Protein AF-A0AAW9IJ32-F1 (afdb_monomer_lite)

Sequence (70 aa):
MYLPGVYELYINSEYIRSEHEDFYLRLYKPNELDEIVEKCGLKIVNKYTNFNKSDFDFQGAEEIFYELHK

Radius of gyration: 16.37 Å; chains: 1; bounding box: 34×26×36 Å

pLDDT: mean 86.89, std 10.76, range [45.03, 97.0]

Secondary structure (DSSP, 8-state):
-----EEEEEETTEEEEEEE------PPPTTHHHHHHHHTT-EEEEEEETTBTT---TTT-S-EEEEEE-

Structure (mmCIF, N/CA/C/O backbone):
data_AF-A0AAW9IJ32-F1
#
_entry.id   AF-A0AAW9IJ32-F1
#
loop_
_atom_site.group_PDB
_atom_site.id
_atom_site.type_symbol
_atom_site.label_atom_id
_atom_site.label_alt_id
_atom_site.label_comp_id
_atom_site.label_asym_id
_atom_site.label_entity_id
_atom_site.label_seq_id
_atom_site.pdbx_PDB_ins_code
_atom_site.Cartn_x
_atom_site.Cartn_y
_atom_site.Cartn_z
_atom_site.occupancy
_atom_site.B_iso_or_equiv
_atom_site.auth_seq_id
_atom_site.auth_comp_id
_atom_site.auth_asym_id
_atom_site.auth_atom_id
_atom_site.pdbx_PDB_model_num
ATOM 1 N N . MET A 1 1 ? 17.674 7.577 1.292 1.00 45.03 1 MET A N 1
ATOM 2 C CA . MET A 1 1 ? 18.553 6.883 0.332 1.00 45.03 1 MET A CA 1
ATOM 3 C C . MET A 1 1 ? 17.898 7.043 -1.026 1.00 45.03 1 MET A C 1
ATOM 5 O O . MET A 1 1 ? 16.715 6.756 -1.118 1.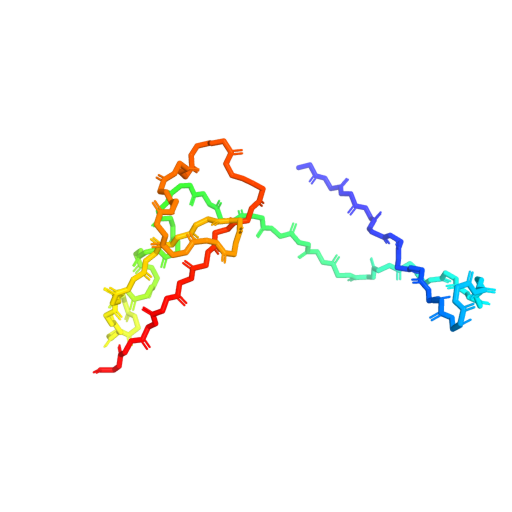00 45.03 1 MET A O 1
ATOM 9 N N . TYR A 1 2 ? 18.598 7.633 -1.994 1.00 51.03 2 TYR A N 1
ATOM 10 C CA . TYR A 1 2 ? 18.074 7.912 -3.334 1.00 51.03 2 TYR A CA 1
ATOM 11 C C . TYR A 1 2 ? 18.511 6.775 -4.256 1.00 51.03 2 TYR A C 1
ATOM 13 O O . TYR A 1 2 ? 19.709 6.510 -4.338 1.00 51.03 2 TYR A O 1
ATOM 21 N N . LEU A 1 3 ? 17.570 6.104 -4.912 1.00 52.53 3 LEU A N 1
ATOM 22 C CA . LEU A 1 3 ? 17.863 5.113 -5.942 1.00 52.53 3 LEU A CA 1
ATOM 23 C C . LEU A 1 3 ? 17.160 5.584 -7.219 1.00 52.53 3 LEU A C 1
ATOM 25 O O . LEU A 1 3 ? 15.932 5.611 -7.223 1.00 52.53 3 LEU A O 1
ATOM 29 N N . PRO A 1 4 ? 17.893 6.030 -8.255 1.00 62.97 4 PRO A N 1
ATOM 30 C CA . PRO A 1 4 ? 17.289 6.244 -9.562 1.00 62.97 4 PRO A CA 1
ATOM 31 C C . PRO A 1 4 ? 16.806 4.886 -10.083 1.00 62.97 4 PRO A C 1
ATOM 33 O O . PRO A 1 4 ? 17.609 3.964 -10.242 1.00 62.97 4 PRO A O 1
ATOM 36 N N . GLY A 1 5 ? 15.494 4.751 -10.271 1.00 70.12 5 GLY A N 1
ATOM 37 C CA . GLY A 1 5 ? 14.887 3.561 -10.857 1.00 70.12 5 GLY A CA 1
ATOM 38 C C . GLY A 1 5 ? 15.194 3.493 -12.349 1.00 70.12 5 GLY A C 1
ATOM 39 O O . GLY A 1 5 ? 15.315 4.517 -13.024 1.00 70.12 5 GLY A O 1
ATOM 40 N N . VAL A 1 6 ? 15.370 2.286 -12.873 1.00 80.94 6 VAL A N 1
ATOM 41 C CA . VAL A 1 6 ? 15.409 2.048 -14.317 1.00 80.94 6 VAL A CA 1
ATOM 42 C C . VAL A 1 6 ? 14.214 1.167 -14.626 1.00 80.94 6 VAL A C 1
ATOM 44 O O . VAL A 1 6 ? 14.147 0.034 -14.152 1.00 80.94 6 VAL A O 1
ATOM 47 N N . TYR A 1 7 ? 13.267 1.700 -15.391 1.00 82.94 7 TYR A N 1
ATOM 48 C CA . TYR A 1 7 ? 12.126 0.943 -15.879 1.00 82.94 7 TYR A CA 1
ATOM 49 C C . TYR A 1 7 ? 12.520 0.204 -17.150 1.00 82.94 7 TYR A C 1
ATOM 51 O O . TYR A 1 7 ? 13.026 0.816 -18.089 1.00 82.94 7 TYR A O 1
ATOM 59 N N . GLU A 1 8 ? 12.256 -1.096 -17.212 1.00 89.50 8 GLU A N 1
ATOM 60 C CA . GLU A 1 8 ? 12.510 -1.914 -18.395 1.00 89.50 8 GLU A CA 1
ATOM 61 C C . GLU A 1 8 ? 11.189 -2.370 -19.021 1.00 89.50 8 GLU A C 1
ATOM 63 O O . GLU A 1 8 ? 10.359 -3.014 -18.377 1.00 89.50 8 GLU A O 1
ATOM 68 N N . LEU A 1 9 ? 10.995 -2.046 -20.301 1.00 88.19 9 LEU A N 1
ATOM 69 C CA . LEU A 1 9 ? 9.833 -2.473 -21.069 1.00 88.19 9 LEU A CA 1
ATOM 70 C C . LEU A 1 9 ? 10.131 -3.788 -21.788 1.00 88.19 9 LEU A C 1
ATOM 72 O O . LEU A 1 9 ? 11.042 -3.856 -22.618 1.00 88.19 9 LEU A O 1
ATOM 76 N N . TYR A 1 10 ? 9.281 -4.784 -21.543 1.00 93.56 10 TYR A N 1
ATOM 77 C CA . TYR A 1 10 ? 9.302 -6.075 -22.222 1.00 93.56 10 TYR A CA 1
ATOM 78 C C . TYR A 1 10 ? 8.003 -6.301 -23.005 1.00 93.56 10 TYR A C 1
ATOM 80 O O . TYR A 1 10 ? 6.914 -6.017 -22.507 1.00 93.56 10 TYR A O 1
ATOM 88 N N . ILE A 1 11 ? 8.102 -6.856 -24.214 1.00 93.38 11 ILE A N 1
ATOM 89 C CA . ILE A 1 11 ? 6.956 -7.330 -25.006 1.00 93.38 11 ILE A CA 1
ATOM 90 C C . ILE A 1 11 ? 7.227 -8.786 -25.376 1.00 93.38 11 ILE A C 1
ATOM 92 O O . ILE A 1 11 ? 8.282 -9.091 -25.912 1.00 93.38 11 ILE A O 1
ATOM 96 N N . ASN A 1 12 ? 6.287 -9.695 -25.088 1.00 94.88 12 ASN A N 1
ATOM 97 C CA . ASN A 1 12 ? 6.458 -11.141 -25.314 1.00 94.88 12 ASN A CA 1
ATOM 98 C C . ASN A 1 12 ? 7.762 -11.702 -24.710 1.00 94.88 12 ASN A C 1
ATOM 100 O O . ASN A 1 12 ? 8.428 -12.530 -25.323 1.00 94.88 12 ASN A O 1
ATOM 104 N N . SER A 1 13 ? 8.127 -11.224 -23.515 1.00 92.69 13 SER A N 1
ATOM 105 C CA . SER A 1 13 ? 9.383 -11.562 -22.824 1.00 92.69 13 SER A CA 1
ATOM 106 C C . SER A 1 13 ? 10.669 -11.103 -23.529 1.00 92.69 13 SER A C 1
ATOM 108 O O . SER A 1 13 ? 11.756 -11.418 -23.053 1.00 92.69 13 SER A O 1
ATOM 110 N N . GLU A 1 14 ? 10.577 -10.320 -24.605 1.00 92.88 14 GLU A N 1
ATOM 111 C CA . GLU A 1 14 ? 11.725 -9.675 -25.240 1.00 92.88 14 GLU A CA 1
ATOM 112 C C . GLU A 1 14 ? 11.915 -8.262 -24.694 1.00 92.88 14 GLU A C 1
ATOM 114 O O . GLU A 1 14 ? 10.963 -7.486 -24.585 1.00 92.88 14 GLU A O 1
ATOM 119 N N . TYR A 1 15 ? 13.160 -7.932 -24.350 1.00 93.44 15 TYR A N 1
ATOM 120 C CA . TYR A 1 15 ? 13.547 -6.588 -23.940 1.00 93.44 15 TYR A CA 1
ATOM 121 C C . TYR A 1 15 ? 13.391 -5.610 -25.109 1.00 93.44 15 TYR A C 1
ATOM 123 O O . TYR A 1 15 ? 13.916 -5.846 -26.198 1.00 93.44 15 TYR A O 1
ATOM 131 N N . ILE A 1 16 ? 12.711 -4.490 -24.865 1.00 96.31 16 ILE A N 1
ATOM 132 C CA . ILE A 1 16 ? 12.480 -3.447 -25.869 1.00 96.31 16 ILE A CA 1
ATOM 133 C C . ILE A 1 16 ? 13.334 -2.212 -25.586 1.00 96.31 16 ILE A C 1
ATOM 135 O O . ILE A 1 16 ? 14.027 -1.725 -26.479 1.00 96.31 16 ILE A O 1
ATOM 139 N N . ARG A 1 17 ? 13.263 -1.673 -24.362 1.00 90.69 17 ARG A N 1
ATOM 140 C CA . ARG A 1 17 ? 14.002 -0.470 -23.948 1.00 90.69 17 ARG A CA 1
ATOM 141 C C . ARG A 1 17 ? 14.022 -0.305 -22.430 1.00 90.69 17 ARG A C 1
ATOM 143 O O . ARG A 1 17 ? 13.104 -0.766 -21.755 1.00 90.69 17 ARG A O 1
ATOM 150 N N . SER A 1 18 ? 14.998 0.453 -21.946 1.00 89.44 18 SER A N 1
ATOM 151 C CA . SER A 1 18 ? 15.057 0.970 -20.580 1.00 89.44 18 SER A CA 1
ATOM 152 C C . SER A 1 18 ? 14.829 2.480 -20.577 1.00 89.44 18 SER A C 1
ATOM 154 O O . SER A 1 18 ? 15.365 3.191 -21.429 1.00 89.44 18 SER A O 1
ATOM 156 N N . GLU A 1 19 ? 14.067 2.975 -19.610 1.00 84.31 19 GLU A N 1
ATOM 157 C CA . GLU A 1 19 ? 13.905 4.400 -19.328 1.00 84.31 19 GLU A CA 1
ATOM 158 C C . GLU A 1 19 ? 14.419 4.686 -17.914 1.00 84.31 19 GLU A C 1
ATOM 160 O O . GLU A 1 19 ? 14.140 3.941 -16.975 1.00 84.31 19 GLU A O 1
ATOM 165 N N . HIS A 1 20 ? 15.198 5.758 -17.761 1.00 79.75 20 HIS A N 1
ATOM 166 C CA . HIS A 1 20 ? 15.550 6.247 -16.434 1.00 79.75 20 HIS A CA 1
ATOM 167 C C . HIS A 1 20 ? 14.317 6.905 -15.825 1.00 79.75 20 HIS A C 1
ATOM 169 O O . HIS A 1 20 ? 13.726 7.805 -16.420 1.00 79.75 20 HIS A O 1
ATOM 175 N N . GLU A 1 21 ? 13.916 6.429 -14.654 1.00 74.38 21 GLU A N 1
ATOM 176 C CA . GLU A 1 21 ? 12.781 6.985 -13.945 1.00 74.38 21 GLU A CA 1
ATOM 177 C C . GLU A 1 21 ? 13.196 8.302 -13.286 1.00 74.38 21 GLU A C 1
ATOM 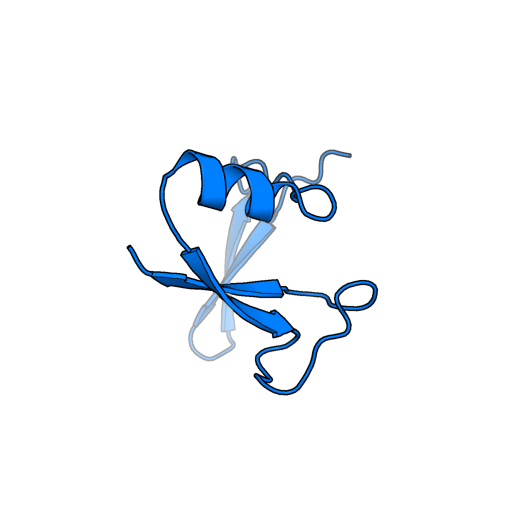179 O O . GLU A 1 21 ? 13.964 8.328 -12.324 1.00 74.38 21 GLU A O 1
ATOM 184 N N . ASP A 1 22 ? 12.639 9.408 -13.780 1.00 74.19 22 ASP A N 1
ATOM 185 C CA . ASP A 1 22 ? 12.762 10.732 -13.157 1.00 74.19 22 ASP A CA 1
ATOM 186 C C . ASP A 1 22 ? 11.786 10.910 -11.973 1.00 74.19 22 ASP A C 1
ATOM 188 O O . ASP A 1 22 ? 11.483 12.034 -11.563 1.00 74.19 22 ASP A O 1
ATOM 192 N N . PHE A 1 23 ? 11.243 9.819 -11.419 1.00 68.25 23 PHE A N 1
ATOM 193 C CA . PHE A 1 23 ? 10.332 9.877 -10.281 1.00 68.25 23 PHE A CA 1
ATOM 194 C C . PHE A 1 23 ? 10.965 9.330 -9.003 1.00 68.25 23 PHE A C 1
ATOM 196 O O . PHE A 1 23 ? 11.764 8.399 -8.994 1.00 68.25 23 PHE A O 1
ATOM 203 N N . TYR A 1 24 ? 10.588 9.949 -7.886 1.00 73.06 24 TYR A N 1
ATOM 204 C CA . TYR A 1 24 ? 11.138 9.649 -6.572 1.00 73.06 24 TYR A CA 1
ATOM 205 C C . TYR A 1 24 ? 10.130 8.849 -5.760 1.00 73.06 24 TYR A C 1
ATOM 207 O O . TYR A 1 24 ? 9.090 9.376 -5.357 1.00 73.06 24 TYR A O 1
ATOM 215 N N . LEU A 1 25 ? 10.458 7.591 -5.472 1.00 77.50 25 LEU A N 1
ATOM 216 C CA . LEU A 1 25 ? 9.670 6.785 -4.552 1.00 77.50 25 LEU A CA 1
ATOM 217 C C . LEU A 1 25 ? 10.113 7.054 -3.109 1.00 77.50 25 LEU A C 1
ATOM 219 O O . LEU A 1 25 ? 11.275 6.865 -2.744 1.00 77.50 25 LEU A O 1
ATOM 223 N N . ARG A 1 26 ? 9.170 7.471 -2.263 1.00 85.81 26 ARG A N 1
ATOM 224 C CA . ARG A 1 26 ? 9.340 7.506 -0.809 1.00 85.81 26 ARG A CA 1
ATOM 225 C C . ARG A 1 26 ? 8.396 6.483 -0.196 1.00 85.81 26 ARG A C 1
ATOM 227 O O . ARG A 1 26 ? 7.184 6.641 -0.287 1.00 85.81 26 ARG A O 1
ATOM 234 N N . LEU A 1 27 ? 8.958 5.494 0.489 1.00 85.25 27 LEU A N 1
ATOM 235 C CA . LEU A 1 27 ? 8.166 4.574 1.296 1.00 85.25 27 LEU A CA 1
ATOM 236 C C . LEU A 1 27 ? 7.598 5.298 2.523 1.00 85.25 27 LEU A C 1
ATOM 238 O O . LEU A 1 27 ? 8.289 6.094 3.174 1.00 85.25 27 LEU A O 1
ATOM 242 N N . TYR A 1 28 ? 6.334 5.013 2.826 1.00 88.50 28 TYR A N 1
ATOM 243 C CA . TYR A 1 28 ? 5.695 5.452 4.060 1.00 88.50 28 TYR A CA 1
ATOM 244 C C . TYR A 1 28 ? 6.396 4.823 5.264 1.00 88.50 28 TYR A C 1
ATOM 246 O O . TYR A 1 28 ? 6.833 3.672 5.224 1.00 88.50 28 TYR A O 1
ATOM 254 N N . LYS A 1 29 ? 6.494 5.575 6.360 1.00 86.88 29 LYS A N 1
ATOM 255 C CA . LYS A 1 29 ? 6.883 5.003 7.652 1.00 86.88 29 LYS A CA 1
ATOM 256 C C . LYS A 1 29 ? 5.785 4.053 8.148 1.00 86.88 29 LYS A C 1
ATOM 258 O O . LYS A 1 29 ? 4.634 4.186 7.722 1.00 86.88 29 LYS A O 1
ATOM 263 N N . PRO A 1 30 ? 6.100 3.141 9.086 1.00 83.81 30 PRO A N 1
ATOM 264 C CA . PRO A 1 30 ? 5.084 2.305 9.715 1.00 83.81 30 PRO A CA 1
ATOM 265 C C . PRO A 1 30 ? 3.891 3.143 10.190 1.00 83.81 30 PRO A C 1
ATOM 267 O O . PRO A 1 30 ? 4.073 4.118 10.917 1.00 83.81 30 PRO A O 1
ATOM 270 N N . ASN A 1 31 ? 2.692 2.767 9.743 1.00 86.94 31 ASN A N 1
ATOM 271 C CA . ASN A 1 31 ? 1.404 3.410 10.039 1.00 86.94 31 ASN A CA 1
ATOM 272 C C . ASN A 1 31 ? 1.238 4.872 9.573 1.00 86.94 31 ASN A C 1
ATOM 274 O O . ASN A 1 31 ? 0.200 5.470 9.835 1.00 86.94 31 ASN A O 1
ATOM 278 N N . GLU A 1 32 ? 2.194 5.453 8.840 1.00 93.69 32 GLU A N 1
ATOM 279 C CA . GLU A 1 32 ? 2.061 6.827 8.327 1.00 93.69 32 GLU A CA 1
ATOM 280 C C . GLU A 1 32 ? 0.868 6.957 7.373 1.00 93.69 32 GLU A C 1
ATOM 282 O O . GLU A 1 32 ? 0.139 7.947 7.416 1.00 93.69 32 GLU A O 1
ATOM 287 N N . LEU A 1 33 ? 0.637 5.944 6.532 1.00 94.12 33 LEU A N 1
ATOM 288 C CA . LEU A 1 33 ? -0.512 5.931 5.632 1.00 94.12 33 LEU A CA 1
ATOM 289 C C . LEU A 1 33 ? -1.836 5.813 6.402 1.00 94.12 33 LEU A C 1
ATOM 291 O O . LEU A 1 33 ? -2.816 6.440 6.012 1.00 94.12 33 LEU A O 1
ATOM 295 N N . ASP A 1 34 ? -1.855 5.076 7.514 1.00 94.44 34 ASP A N 1
ATOM 296 C CA . ASP A 1 34 ? -3.043 4.885 8.346 1.00 94.44 34 ASP A CA 1
ATOM 297 C C . ASP A 1 34 ? -3.537 6.239 8.901 1.00 94.44 34 ASP A C 1
ATOM 299 O O . ASP A 1 34 ? -4.715 6.575 8.772 1.00 94.44 34 ASP A O 1
ATOM 303 N N . GLU A 1 35 ? -2.619 7.072 9.407 1.00 95.44 35 GLU A N 1
ATOM 304 C CA . GLU A 1 35 ? -2.932 8.433 9.871 1.00 95.44 35 GLU A CA 1
ATOM 305 C C . GLU A 1 35 ? -3.433 9.351 8.745 1.00 95.44 35 GLU A C 1
ATOM 307 O O . GLU A 1 35 ? -4.278 10.224 8.962 1.00 95.44 35 GLU A O 1
ATOM 312 N N . ILE A 1 36 ? -2.876 9.209 7.538 1.00 95.69 36 ILE A N 1
ATOM 313 C CA . ILE A 1 36 ? -3.277 10.008 6.373 1.00 95.69 36 ILE A CA 1
ATOM 314 C C . ILE A 1 36 ? -4.706 9.647 5.961 1.00 95.69 36 ILE A C 1
ATOM 316 O O . ILE A 1 36 ? -5.519 10.543 5.735 1.00 95.69 36 ILE A O 1
ATOM 320 N N . VAL A 1 37 ? -5.026 8.352 5.904 1.00 96.12 37 VAL A N 1
ATOM 321 C CA . VAL A 1 37 ? -6.366 7.850 5.570 1.00 96.12 37 VAL A CA 1
ATOM 322 C C . VAL A 1 37 ? -7.411 8.399 6.543 1.00 96.12 37 VAL A C 1
ATOM 324 O O . VAL A 1 37 ? -8.442 8.911 6.101 1.00 96.12 37 VAL A O 1
ATOM 327 N N . GLU A 1 38 ? -7.121 8.373 7.846 1.00 94.00 38 GLU A N 1
ATOM 328 C CA . GLU A 1 38 ? -8.008 8.930 8.873 1.00 94.00 38 GLU A CA 1
ATOM 329 C C . GLU A 1 38 ? -8.233 10.440 8.680 1.00 94.00 38 GLU A C 1
ATOM 331 O O . GLU A 1 38 ? -9.374 10.906 8.683 1.00 94.00 38 GLU A O 1
ATOM 336 N N . LYS A 1 39 ? -7.168 11.214 8.421 1.00 96.75 39 LYS A N 1
ATOM 337 C CA . LYS A 1 39 ? -7.256 12.665 8.146 1.00 96.75 39 LYS A CA 1
ATOM 338 C C . LYS A 1 39 ? -8.057 12.989 6.884 1.00 96.75 39 LYS A C 1
ATOM 340 O O . LYS A 1 39 ? -8.641 14.067 6.793 1.00 96.75 39 LYS A O 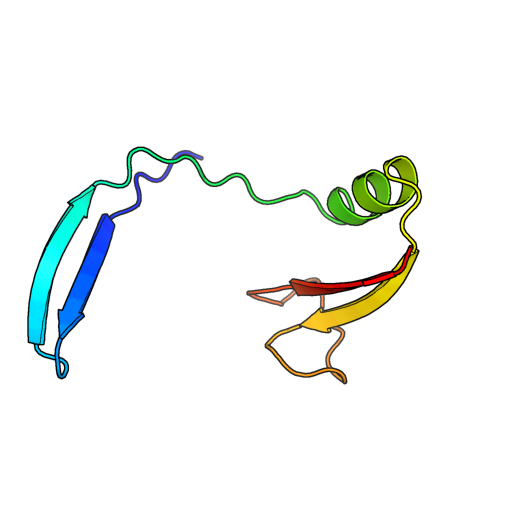1
ATOM 345 N N . CYS A 1 40 ? -8.108 12.070 5.923 1.00 96.62 40 CYS A N 1
ATOM 346 C CA . CYS A 1 40 ? -8.943 12.184 4.729 1.00 96.62 40 CYS A CA 1
ATOM 347 C C . CYS A 1 40 ? -10.422 11.831 4.976 1.00 96.62 40 CYS A C 1
ATOM 349 O O . CYS A 1 40 ? -11.228 11.948 4.052 1.00 96.62 40 CYS A O 1
ATOM 351 N N . GLY A 1 41 ? -10.795 11.411 6.191 1.00 96.56 41 GLY A N 1
ATOM 352 C CA . GLY A 1 41 ? -12.155 10.986 6.526 1.00 96.56 41 GLY A CA 1
ATOM 353 C C . GLY A 1 41 ? -12.532 9.628 5.935 1.00 96.56 41 GLY A C 1
ATOM 354 O O . GLY A 1 41 ? -13.716 9.339 5.789 1.00 96.56 41 GLY A O 1
ATOM 355 N N . LEU A 1 42 ? -11.540 8.815 5.567 1.00 97.00 42 LEU A N 1
ATOM 356 C CA . LEU A 1 42 ? -11.729 7.454 5.078 1.00 97.00 42 LEU A CA 1
ATOM 357 C C . LEU A 1 42 ? -11.533 6.455 6.224 1.00 97.00 42 LEU A C 1
ATOM 359 O O . LEU A 1 42 ? -10.846 6.725 7.209 1.00 97.00 42 LEU A O 1
ATOM 363 N N . LYS A 1 43 ? -12.117 5.269 6.077 1.00 96.31 43 LYS A N 1
ATOM 364 C CA . LYS A 1 43 ? -11.952 4.144 6.999 1.00 96.31 43 LYS A CA 1
ATOM 365 C C . LYS A 1 43 ? -11.190 3.018 6.321 1.00 96.31 43 LYS A C 1
ATOM 367 O O . LYS A 1 43 ? -11.529 2.628 5.205 1.00 96.31 43 LYS A O 1
ATOM 372 N N . ILE A 1 44 ? -10.205 2.466 7.022 1.00 95.25 44 ILE A N 1
ATOM 373 C CA . ILE A 1 44 ? -9.511 1.242 6.613 1.00 95.25 44 ILE A CA 1
ATOM 374 C C . ILE A 1 44 ? -10.423 0.062 6.952 1.00 95.25 44 ILE A C 1
ATOM 376 O O . ILE A 1 44 ? -10.671 -0.214 8.123 1.00 95.25 44 ILE A O 1
ATOM 380 N N . VAL A 1 45 ? -10.956 -0.606 5.931 1.00 95.00 45 VAL A N 1
ATOM 381 C CA . VAL A 1 45 ? -11.804 -1.801 6.081 1.00 95.00 45 VAL A CA 1
ATOM 382 C C . VAL A 1 45 ? -10.956 -3.057 6.185 1.00 95.00 45 VAL A C 1
ATOM 384 O O . VAL A 1 45 ? -11.301 -3.971 6.930 1.00 95.00 45 VAL A O 1
ATOM 387 N N . ASN A 1 46 ? -9.840 -3.093 5.459 1.00 93.00 46 ASN A N 1
ATOM 388 C CA . ASN A 1 46 ? -8.899 -4.195 5.520 1.00 93.00 46 ASN A CA 1
ATOM 389 C C . ASN A 1 46 ? -7.475 -3.727 5.206 1.00 93.00 46 ASN A C 1
ATOM 391 O O . ASN A 1 46 ? -7.274 -2.743 4.487 1.00 93.00 46 ASN A O 1
ATOM 395 N N . LYS A 1 47 ? -6.500 -4.466 5.730 1.00 92.75 47 LYS A N 1
ATOM 396 C CA . LYS A 1 47 ? -5.072 -4.284 5.481 1.00 92.75 47 LYS A CA 1
ATOM 397 C C . LYS A 1 47 ? -4.434 -5.664 5.421 1.00 92.75 47 LYS A C 1
ATOM 399 O O . LYS A 1 47 ? -4.640 -6.451 6.338 1.00 92.75 47 LYS A O 1
ATOM 404 N N . TYR A 1 48 ? -3.705 -5.962 4.357 1.00 93.88 48 TYR A N 1
ATOM 405 C CA . TYR A 1 48 ? -3.109 -7.284 4.153 1.00 93.88 48 TYR A CA 1
ATOM 406 C C . TYR A 1 48 ? -1.840 -7.200 3.315 1.00 93.88 48 TYR A C 1
ATOM 408 O O . TYR A 1 48 ? -1.548 -6.162 2.720 1.00 93.88 48 TYR A O 1
ATOM 416 N N . THR A 1 49 ? -1.077 -8.283 3.283 1.00 92.25 49 THR A N 1
ATOM 417 C CA . THR A 1 49 ? 0.252 -8.330 2.663 1.00 92.25 49 THR A CA 1
ATOM 418 C C . THR A 1 49 ? 0.307 -9.339 1.527 1.00 92.25 49 THR A C 1
ATOM 420 O O . THR A 1 49 ? -0.520 -10.248 1.448 1.00 92.25 49 THR A O 1
ATOM 423 N N . ASN A 1 50 ? 1.267 -9.162 0.614 1.00 86.06 50 ASN A N 1
ATOM 424 C CA . ASN A 1 50 ? 1.636 -10.168 -0.393 1.00 86.06 50 ASN A CA 1
ATOM 425 C C . ASN A 1 50 ? 0.439 -10.726 -1.205 1.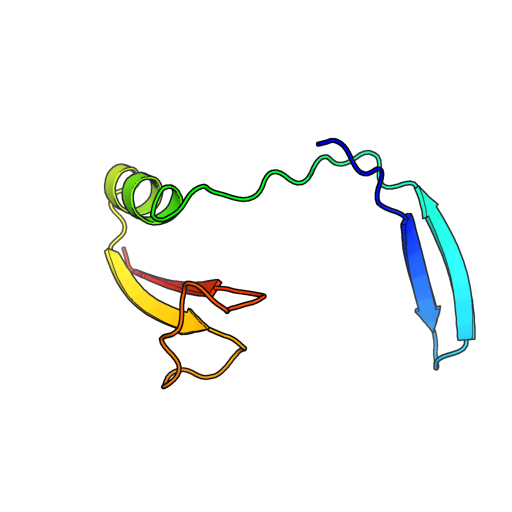00 86.06 50 ASN A C 1
ATOM 427 O O . ASN A 1 50 ? 0.367 -11.923 -1.483 1.00 86.06 50 ASN A O 1
ATOM 431 N N . PHE A 1 51 ? -0.545 -9.874 -1.529 1.00 84.12 51 PHE A N 1
ATOM 432 C CA . PHE A 1 51 ? -1.810 -10.231 -2.199 1.00 84.12 51 PHE A CA 1
ATOM 433 C C . PHE A 1 51 ? -2.668 -11.313 -1.510 1.00 84.12 51 PHE A C 1
ATOM 435 O O . PHE A 1 51 ? -3.628 -11.816 -2.098 1.00 84.12 51 PHE A O 1
ATOM 442 N N . ASN A 1 52 ? -2.389 -11.652 -0.252 1.00 86.75 52 ASN A N 1
ATOM 443 C CA . ASN A 1 52 ? -3.154 -12.622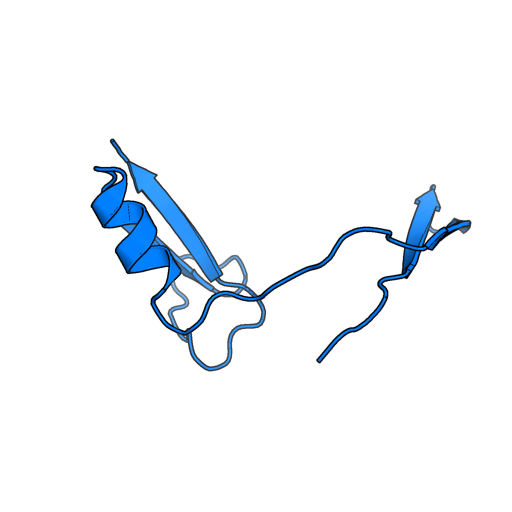 0.517 1.00 86.75 52 ASN A CA 1
ATOM 444 C C . ASN A 1 52 ? -3.932 -11.918 1.631 1.00 86.75 52 ASN A C 1
ATOM 446 O O . ASN A 1 52 ? -3.359 -11.484 2.620 1.00 86.75 52 ASN A O 1
ATOM 450 N N . LYS A 1 53 ? -5.266 -11.884 1.523 1.00 88.81 53 LYS A N 1
ATOM 451 C CA . LYS A 1 53 ? -6.151 -11.238 2.515 1.00 88.81 53 LYS A CA 1
ATOM 452 C C . LYS A 1 53 ? -6.094 -11.829 3.928 1.00 88.81 53 LYS A C 1
ATOM 454 O O . LYS A 1 53 ? -6.681 -11.252 4.836 1.00 88.81 53 LYS A O 1
ATOM 459 N N . SER A 1 54 ? -5.467 -12.991 4.091 1.00 89.25 54 SER A N 1
ATOM 460 C CA . SER A 1 54 ? -5.291 -13.660 5.384 1.00 89.25 54 SER A CA 1
ATOM 461 C C . SER A 1 54 ? -3.892 -13.450 5.971 1.00 89.25 54 SER A C 1
ATOM 463 O O . SER A 1 54 ? -3.621 -13.956 7.058 1.00 89.25 54 SER A O 1
ATOM 465 N N . ASP A 1 55 ? -3.006 -12.765 5.247 1.00 86.12 55 ASP A N 1
ATOM 466 C CA . ASP A 1 55 ? -1.646 -12.463 5.676 1.00 86.12 55 ASP A CA 1
ATOM 467 C C . ASP A 1 55 ? -1.573 -11.046 6.263 1.00 86.12 55 ASP A C 1
ATOM 469 O O . ASP A 1 55 ? -2.078 -10.079 5.684 1.00 86.12 55 ASP A O 1
ATOM 473 N N . PHE A 1 56 ? -0.973 -10.952 7.449 1.00 87.00 56 PHE A N 1
ATOM 474 C CA . PHE A 1 56 ? -0.928 -9.748 8.282 1.00 87.00 56 PHE A CA 1
ATOM 475 C C . PHE A 1 56 ? 0.481 -9.484 8.839 1.00 87.00 56 PHE A C 1
ATOM 477 O O . PHE A 1 56 ? 0.634 -8.718 9.795 1.00 87.00 56 PHE A O 1
ATOM 484 N N . ASP A 1 57 ? 1.520 -10.113 8.277 1.00 88.69 57 ASP A N 1
ATOM 485 C CA . ASP A 1 57 ? 2.906 -9.801 8.635 1.00 88.69 57 ASP A CA 1
ATOM 486 C C . ASP A 1 57 ? 3.370 -8.502 7.964 1.00 88.69 57 ASP A C 1
ATOM 488 O O . ASP A 1 57 ? 4.043 -8.486 6.937 1.00 88.69 57 ASP A O 1
ATOM 492 N N . PHE A 1 58 ? 3.029 -7.373 8.579 1.00 86.88 58 PHE A N 1
ATOM 493 C CA . PHE A 1 58 ? 3.402 -6.049 8.077 1.00 86.88 58 PHE A CA 1
ATOM 494 C C . PHE A 1 58 ? 4.872 -5.670 8.304 1.00 86.88 58 PHE A C 1
ATOM 496 O O . PHE A 1 58 ? 5.285 -4.608 7.843 1.00 86.88 58 PHE A O 1
ATOM 503 N N . GLN A 1 59 ? 5.648 -6.464 9.051 1.00 84.12 59 GLN A N 1
ATOM 504 C CA . GLN A 1 59 ? 7.064 -6.166 9.296 1.00 84.12 59 GLN A CA 1
ATOM 505 C C . GLN A 1 59 ? 7.974 -6.826 8.263 1.00 84.12 59 GLN A C 1
ATOM 507 O O . GLN A 1 59 ? 8.991 -6.234 7.903 1.00 84.12 59 GLN A O 1
ATOM 512 N N . GLY A 1 60 ? 7.614 -8.026 7.801 1.00 83.50 60 GLY A N 1
ATOM 513 C CA . GLY A 1 60 ? 8.353 -8.772 6.782 1.00 83.50 60 GLY A CA 1
ATOM 514 C C . GLY A 1 60 ? 7.835 -8.603 5.353 1.00 83.50 60 GLY A C 1
ATOM 515 O O . GLY A 1 60 ? 8.468 -9.101 4.426 1.00 83.50 60 GLY A O 1
ATOM 516 N N . ALA A 1 61 ? 6.695 -7.938 5.159 1.00 85.19 61 ALA A N 1
ATOM 517 C CA . ALA A 1 61 ? 6.075 -7.821 3.845 1.00 85.19 61 ALA A CA 1
ATOM 518 C C . ALA A 1 61 ? 6.848 -6.922 2.875 1.00 85.19 61 ALA A C 1
ATOM 520 O O . ALA A 1 61 ? 7.294 -5.829 3.228 1.00 85.19 61 ALA A O 1
ATOM 521 N N . GLU A 1 62 ? 6.911 -7.361 1.618 1.00 86.81 62 GLU A N 1
ATOM 522 C CA . GLU A 1 62 ? 7.401 -6.542 0.506 1.00 86.81 62 GLU A CA 1
ATOM 523 C C . GLU A 1 62 ? 6.376 -5.462 0.131 1.00 86.81 62 GLU A C 1
ATOM 525 O O . GLU A 1 62 ? 6.740 -4.328 -0.182 1.00 86.81 62 GLU A O 1
ATOM 530 N N . GLU A 1 63 ? 5.083 -5.791 0.228 1.00 88.25 63 GLU A N 1
ATOM 531 C CA . GLU A 1 63 ? 3.974 -4.915 -0.146 1.00 88.25 63 GLU A CA 1
ATOM 532 C C . GLU A 1 63 ? 2.816 -5.000 0.857 1.00 88.25 63 GLU A C 1
ATOM 534 O O . GLU A 1 63 ? 2.463 -6.075 1.353 1.00 88.25 63 GLU A O 1
ATOM 539 N N . ILE A 1 64 ? 2.180 -3.852 1.117 1.00 91.38 64 ILE A N 1
ATOM 540 C CA . ILE A 1 64 ? 1.002 -3.731 1.982 1.00 91.38 64 ILE A CA 1
ATOM 541 C C . ILE A 1 64 ? -0.153 -3.139 1.174 1.00 91.38 64 ILE A C 1
ATOM 543 O O . ILE A 1 64 ? -0.036 -2.060 0.593 1.00 91.38 64 ILE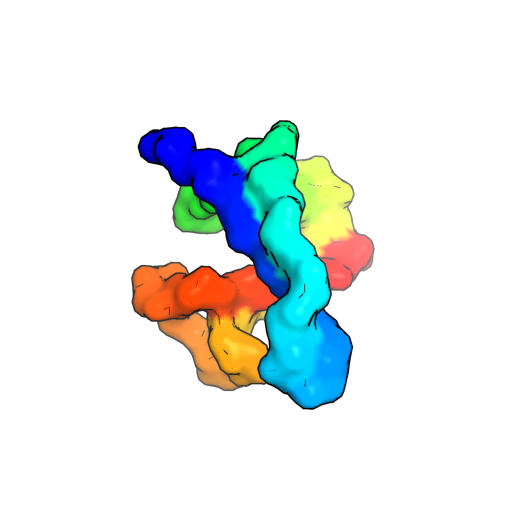 A O 1
ATOM 547 N N . PHE A 1 65 ? -1.295 -3.814 1.204 1.00 92.56 65 PHE A N 1
ATOM 548 C CA . PHE A 1 65 ? -2.521 -3.427 0.520 1.00 92.56 65 PHE A CA 1
ATOM 549 C C . PHE A 1 65 ? -3.539 -2.882 1.515 1.00 92.56 65 PHE A C 1
ATOM 551 O O . PHE A 1 65 ? -3.706 -3.423 2.608 1.00 92.56 65 PHE A O 1
ATOM 558 N N . TYR A 1 66 ? -4.242 -1.823 1.114 1.00 94.06 66 TYR A N 1
ATOM 559 C CA . TYR A 1 66 ? -5.271 -1.161 1.914 1.00 94.06 66 TYR A CA 1
ATOM 560 C C . TYR A 1 66 ? -6.602 -1.162 1.164 1.00 94.06 66 TYR A C 1
ATOM 562 O O . TYR A 1 66 ? -6.680 -0.723 0.018 1.00 94.06 66 TYR A O 1
ATOM 570 N N . GLU A 1 67 ? -7.666 -1.601 1.834 1.00 94.81 67 GLU A N 1
ATOM 571 C CA . GLU A 1 67 ? -9.044 -1.467 1.358 1.00 94.81 67 GLU A CA 1
ATOM 572 C C . GLU A 1 67 ? -9.721 -0.343 2.138 1.00 94.81 67 GLU A C 1
ATOM 574 O O . GLU A 1 67 ? -9.872 -0.427 3.358 1.00 94.81 67 GLU A O 1
ATOM 579 N N . LEU A 1 68 ? -10.098 0.728 1.437 1.00 96.56 68 LEU A N 1
ATOM 580 C CA . LEU A 1 68 ? -10.617 1.956 2.038 1.00 96.56 68 LEU A CA 1
ATOM 581 C C . LEU A 1 68 ? -12.090 2.168 1.680 1.00 96.56 68 LEU A C 1
ATOM 583 O O . LEU A 1 68 ? -12.498 1.946 0.542 1.00 96.56 68 LEU A O 1
ATOM 587 N N . HIS A 1 69 ? -12.872 2.653 2.640 1.00 95.25 69 HIS A N 1
ATOM 588 C CA . HIS A 1 69 ? -14.252 3.101 2.443 1.00 95.25 69 HIS A CA 1
ATOM 589 C C . HIS A 1 69 ? -14.424 4.550 2.903 1.00 95.25 69 HIS A C 1
ATOM 591 O O . HIS A 1 69 ? -13.670 5.037 3.745 1.00 95.25 69 HIS A O 1
ATOM 597 N N . LYS A 1 70 ? -15.427 5.228 2.342 1.00 88.31 70 LYS A N 1
ATOM 598 C CA . LYS A 1 70 ? -15.847 6.570 2.755 1.00 88.31 70 LYS A CA 1
ATOM 599 C C . LYS A 1 70 ? -16.802 6.520 3.945 1.00 88.31 70 LYS A C 1
ATOM 601 O O . LYS A 1 70 ? -17.577 5.541 4.029 1.00 88.31 70 LYS A O 1
#

Foldseek 3Di:
DWDFDWDWDDDPNHTDDIDTDPDTDDDDDVCNVVVVCVVVVKDFPAKAAPPDRVHDPPPPGPDMDTDIDD

Organism: Clostridium perfringens (NCBI:txid1502)